Protein AF-A0A3M8U363-F1 (afdb_monomer_lite)

Organism: NCBI:txid2486417

Radius of gyration: 21.36 Å; chains: 1; bounding box: 27×41×72 Å

Sequence (67 aa):
MHGITGEREPLMPDLTGLPLDDILSGSSSALVNALHRVVDEVAAAEPAISAYDSGAQLLPTGPSDRP

Structure (mmCIF, N/CA/C/O backbone):
data_AF-A0A3M8U363-F1
#
_entry.id   AF-A0A3M8U363-F1
#
loop_
_atom_site.group_PDB
_atom_site.id
_atom_site.type_symbol
_atom_site.label_atom_id
_atom_site.label_alt_id
_atom_site.label_comp_id
_atom_site.label_asym_id
_atom_site.label_entity_id
_atom_site.label_seq_id
_atom_site.pdbx_PDB_ins_code
_atom_site.Cartn_x
_atom_site.Cartn_y
_atom_site.Cartn_z
_atom_site.occupancy
_atom_site.B_iso_or_equiv
_atom_site.auth_seq_id
_atom_site.auth_comp_id
_atom_site.auth_asym_id
_atom_site.auth_atom_id
_atom_site.pdbx_PDB_model_num
ATOM 1 N N . MET A 1 1 ? 15.850 -29.358 34.625 1.00 53.34 1 MET A N 1
ATOM 2 C CA . MET A 1 1 ? 16.173 -28.148 33.844 1.00 53.34 1 MET A CA 1
ATOM 3 C C . MET A 1 1 ? 16.322 -28.558 32.391 1.00 53.34 1 MET A C 1
ATOM 5 O O . MET A 1 1 ? 17.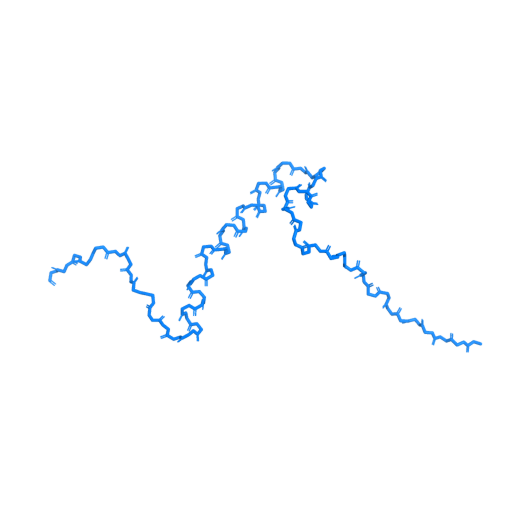275 -29.257 32.093 1.00 53.34 1 MET A O 1
ATOM 9 N N . HIS A 1 2 ? 15.376 -28.208 31.523 1.00 45.34 2 HIS A N 1
ATOM 10 C CA . HIS A 1 2 ? 15.552 -28.323 30.073 1.00 45.34 2 HIS A CA 1
ATOM 11 C C . HIS A 1 2 ? 15.112 -27.001 29.459 1.00 45.34 2 HIS A C 1
ATOM 13 O O . HIS A 1 2 ? 13.946 -26.625 29.548 1.00 45.34 2 HIS A O 1
ATOM 19 N N . GLY A 1 3 ? 16.097 -26.273 28.939 1.00 56.03 3 GLY A N 1
ATOM 20 C CA . GLY A 1 3 ? 15.891 -25.062 28.173 1.00 56.03 3 GLY A CA 1
ATOM 21 C C . GLY A 1 3 ? 15.454 -25.418 26.761 1.00 56.03 3 GLY A C 1
ATOM 22 O O . GLY A 1 3 ? 16.137 -26.165 26.070 1.00 56.03 3 GLY A O 1
ATOM 23 N N . ILE A 1 4 ? 14.332 -24.840 26.353 1.00 57.72 4 ILE A N 1
ATOM 24 C CA . ILE A 1 4 ? 14.083 -24.451 24.972 1.00 57.72 4 ILE A CA 1
ATOM 25 C C . ILE A 1 4 ? 13.561 -23.019 25.025 1.00 57.72 4 ILE A C 1
ATOM 27 O O . ILE A 1 4 ? 12.361 -22.765 25.027 1.00 57.72 4 ILE A O 1
ATOM 31 N N . THR A 1 5 ? 14.465 -22.048 25.109 1.00 58.19 5 THR A N 1
ATOM 32 C CA . THR A 1 5 ? 14.123 -20.671 24.740 1.00 58.19 5 THR A CA 1
ATOM 33 C C . THR A 1 5 ? 14.120 -20.626 23.214 1.00 58.19 5 THR A C 1
ATOM 35 O O . THR A 1 5 ? 15.000 -20.049 22.591 1.00 58.19 5 THR A O 1
ATOM 38 N N . GLY A 1 6 ? 13.181 -21.363 22.611 1.00 56.59 6 GLY A N 1
ATOM 39 C CA . GLY A 1 6 ? 12.819 -21.167 21.220 1.00 56.59 6 GLY A CA 1
ATOM 40 C C . GLY A 1 6 ? 12.223 -19.777 21.159 1.00 56.59 6 GLY A C 1
ATOM 41 O O . GLY A 1 6 ? 11.224 -19.497 21.825 1.00 56.59 6 GLY A O 1
ATOM 42 N N . GLU A 1 7 ? 12.917 -18.891 20.469 1.00 60.00 7 GLU A N 1
ATOM 43 C CA . GLU A 1 7 ? 12.466 -17.548 20.151 1.00 60.00 7 GLU A CA 1
ATOM 44 C C . GLU A 1 7 ? 11.048 -17.713 19.602 1.00 60.00 7 GLU A C 1
ATOM 46 O O . GLU A 1 7 ? 10.847 -18.403 18.605 1.00 60.00 7 GLU A O 1
ATOM 51 N N . ARG A 1 8 ? 10.034 -17.237 20.338 1.00 64.19 8 ARG A N 1
ATOM 52 C CA . ARG A 1 8 ? 8.656 -17.271 19.847 1.00 64.19 8 ARG A CA 1
ATOM 53 C C . ARG A 1 8 ? 8.662 -16.404 18.600 1.00 64.19 8 ARG A C 1
ATOM 55 O O . ARG A 1 8 ? 8.628 -15.182 18.732 1.00 64.19 8 ARG A O 1
ATOM 62 N N . GLU A 1 9 ? 8.744 -17.023 17.425 1.00 66.31 9 GLU A N 1
ATOM 63 C CA . GLU A 1 9 ? 8.452 -16.328 16.182 1.00 66.31 9 GLU A CA 1
ATOM 64 C C . GLU A 1 9 ? 7.114 -15.618 16.393 1.00 66.31 9 GLU A C 1
ATOM 66 O O . GLU A 1 9 ? 6.170 -16.235 16.913 1.00 66.31 9 GLU A O 1
ATOM 71 N N . PRO A 1 10 ? 7.031 -14.310 16.104 1.00 61.06 10 PRO A N 1
ATOM 72 C CA . PRO A 1 10 ? 5.749 -13.645 16.125 1.00 61.06 10 PRO A CA 1
ATOM 73 C C . PRO A 1 10 ? 4.871 -14.420 15.152 1.00 61.06 10 PRO A C 1
ATOM 75 O O . PRO A 1 10 ? 5.174 -14.488 13.964 1.00 61.06 10 PRO A O 1
ATOM 78 N N . LEU A 1 11 ? 3.837 -15.072 15.688 1.00 76.38 11 LEU A N 1
ATOM 79 C CA . LEU A 1 11 ? 2.847 -15.793 14.907 1.00 76.38 11 LEU A CA 1
ATOM 80 C C . LEU A 1 11 ? 2.167 -14.745 14.024 1.00 76.38 11 LEU A C 1
ATOM 82 O O . LEU A 1 11 ? 1.231 -14.080 14.467 1.00 76.38 11 LEU A O 1
ATOM 86 N N . MET A 1 12 ? 2.713 -14.511 12.830 1.00 78.88 12 MET A N 1
ATOM 87 C CA . MET A 1 12 ? 2.121 -13.576 11.891 1.00 78.88 12 MET A CA 1
ATOM 88 C C . MET A 1 12 ? 0.750 -14.149 11.537 1.00 78.88 12 MET A C 1
ATOM 90 O O . MET A 1 12 ? 0.671 -15.310 11.123 1.00 78.88 12 MET A O 1
ATOM 94 N N . PRO A 1 13 ? -0.336 -13.397 11.769 1.00 78.94 13 PRO A N 1
ATOM 95 C CA . PRO A 1 13 ? -1.654 -13.850 11.367 1.00 78.94 13 PRO A CA 1
ATOM 96 C C . PRO A 1 13 ? -1.659 -14.058 9.852 1.00 78.94 13 PRO A C 1
ATOM 98 O O . PRO A 1 13 ? -1.045 -13.281 9.120 1.00 78.94 13 PRO A O 1
ATOM 101 N N . ASP A 1 14 ? -2.337 -15.103 9.383 1.00 83.62 14 ASP A N 1
ATOM 102 C CA . ASP A 1 14 ? -2.569 -15.264 7.952 1.00 83.62 14 ASP A CA 1
ATOM 103 C C . ASP A 1 14 ? -3.539 -14.171 7.493 1.00 83.62 14 ASP A C 1
ATOM 105 O O . ASP A 1 14 ? -4.683 -14.104 7.946 1.00 83.62 14 ASP A O 1
ATOM 109 N N . LEU A 1 15 ? -3.042 -13.279 6.639 1.00 84.31 15 LEU A N 1
ATOM 110 C CA . LEU A 1 15 ? -3.797 -12.162 6.073 1.00 84.31 15 LEU A CA 1
ATOM 111 C C . LEU A 1 15 ? -4.238 -12.446 4.631 1.00 84.31 15 LEU A C 1
ATOM 113 O O . LEU A 1 15 ? -4.797 -11.571 3.968 1.00 84.31 15 LEU A O 1
ATOM 117 N N . THR A 1 16 ? -3.981 -13.654 4.123 1.00 85.94 16 THR A N 1
ATOM 118 C CA . THR A 1 16 ? -4.301 -14.031 2.747 1.00 85.94 16 THR A CA 1
ATOM 119 C C . THR A 1 16 ? -5.808 -13.936 2.507 1.00 85.94 16 THR A C 1
ATOM 121 O O . THR A 1 16 ? -6.608 -14.562 3.196 1.00 85.94 16 THR A O 1
ATOM 124 N N . GLY A 1 17 ? -6.206 -13.152 1.502 1.00 84.19 17 GLY A N 1
ATOM 125 C CA . GLY A 1 17 ? -7.609 -12.995 1.103 1.00 84.19 17 GLY A CA 1
ATOM 126 C C . GLY A 1 17 ? -8.425 -12.008 1.943 1.00 84.19 17 GLY A C 1
ATOM 127 O O . GLY A 1 17 ? -9.599 -11.805 1.635 1.00 84.19 17 GLY A O 1
ATOM 128 N N . LEU A 1 18 ? -7.831 -11.367 2.954 1.00 87.94 18 LEU A N 1
ATOM 129 C CA . LEU A 1 18 ? -8.471 -10.260 3.662 1.00 87.94 18 LEU A CA 1
ATOM 130 C C . LEU A 1 18 ? -8.288 -8.948 2.882 1.00 87.94 18 LEU A C 1
ATOM 132 O O . LEU A 1 18 ? -7.177 -8.663 2.423 1.00 87.94 18 LEU A O 1
ATOM 136 N N . PRO A 1 19 ? -9.344 -8.129 2.725 1.00 88.12 19 PRO A N 1
ATOM 137 C CA . PRO A 1 19 ? -9.208 -6.826 2.094 1.00 88.12 19 PRO A CA 1
ATOM 138 C C . PRO A 1 19 ? -8.412 -5.883 3.003 1.00 88.12 19 PRO A C 1
ATOM 140 O O . PRO A 1 19 ? -8.499 -5.943 4.231 1.00 88.12 19 PRO A O 1
ATOM 143 N N . LEU A 1 20 ? -7.636 -4.988 2.390 1.00 84.88 20 LEU A N 1
ATOM 144 C CA . LEU A 1 20 ? -6.729 -4.099 3.116 1.00 84.88 20 LEU A CA 1
ATOM 145 C C . LEU A 1 20 ? -7.469 -3.192 4.112 1.00 84.88 20 LEU A C 1
ATOM 147 O O . LEU A 1 20 ? -6.977 -2.976 5.216 1.00 84.88 20 LEU A O 1
ATOM 151 N N . ASP A 1 21 ? -8.669 -2.726 3.761 1.00 86.88 21 ASP A N 1
ATOM 152 C CA . ASP A 1 21 ? -9.530 -1.941 4.653 1.00 86.88 21 ASP A CA 1
ATOM 153 C C . ASP A 1 21 ? -9.911 -2.692 5.939 1.00 86.88 21 ASP A C 1
ATOM 155 O O . ASP A 1 21 ? -9.916 -2.094 7.016 1.00 86.88 21 ASP A O 1
ATOM 159 N N . ASP A 1 22 ? -10.167 -4.003 5.860 1.00 88.00 22 ASP A N 1
ATOM 160 C CA . ASP A 1 22 ? -10.492 -4.814 7.041 1.00 88.00 22 ASP A CA 1
ATOM 161 C C . ASP A 1 22 ? -9.257 -5.012 7.928 1.00 88.00 22 ASP A C 1
ATOM 163 O O . ASP A 1 22 ? -9.355 -4.946 9.155 1.00 88.00 22 ASP A O 1
ATOM 167 N N . ILE A 1 23 ? -8.079 -5.194 7.319 1.00 88.19 23 ILE A N 1
ATOM 168 C CA . ILE A 1 23 ? -6.796 -5.309 8.033 1.00 88.19 23 ILE A CA 1
ATOM 169 C C . ILE A 1 23 ? -6.467 -4.002 8.762 1.00 88.19 23 ILE A C 1
ATOM 171 O O . ILE A 1 23 ? -5.966 -4.017 9.887 1.00 88.19 23 ILE A O 1
ATOM 175 N N . LEU A 1 24 ? -6.749 -2.863 8.130 1.00 89.44 24 LEU A N 1
ATOM 176 C CA . LEU A 1 24 ? -6.460 -1.536 8.668 1.00 89.44 24 LEU A CA 1
ATOM 177 C C . LEU A 1 24 ? -7.607 -0.955 9.500 1.00 89.44 24 LEU A C 1
ATOM 179 O O . LEU A 1 24 ? -7.525 0.204 9.917 1.00 89.44 24 LEU A O 1
ATOM 183 N N . SER A 1 25 ? -8.651 -1.733 9.781 1.00 90.38 25 SER A N 1
ATOM 184 C CA . SER A 1 25 ? -9.799 -1.276 10.556 1.00 90.38 25 SER A CA 1
ATOM 185 C C . SER A 1 25 ? -9.369 -0.684 11.907 1.00 90.38 25 SER A C 1
ATOM 187 O O . SER A 1 25 ? -8.605 -1.280 12.666 1.00 90.38 25 SER A O 1
ATOM 189 N N . GLY A 1 26 ? -9.826 0.538 12.196 1.00 89.94 26 GLY A N 1
ATOM 190 C CA . GLY A 1 26 ? -9.441 1.294 13.396 1.00 89.94 26 GLY A CA 1
ATOM 191 C C . GLY A 1 26 ? -8.135 2.093 13.279 1.00 89.94 26 GLY A C 1
ATOM 192 O O . GLY A 1 26 ? -7.787 2.825 14.207 1.00 89.94 26 GLY A O 1
ATOM 193 N N . SER A 1 27 ? -7.431 2.011 12.149 1.00 90.62 27 SER A N 1
ATOM 194 C CA . SER A 1 27 ? -6.267 2.851 11.858 1.00 90.62 27 SER A CA 1
ATOM 195 C C . SER A 1 27 ? -6.665 4.276 11.468 1.00 90.62 27 SER A C 1
ATOM 197 O O . SER A 1 27 ? -7.787 4.554 11.048 1.00 90.62 27 SER A O 1
ATOM 199 N N . SER A 1 28 ? -5.711 5.203 11.572 1.00 94.12 28 SER A N 1
ATOM 200 C CA . SER A 1 28 ? -5.893 6.567 11.066 1.00 94.12 28 SER A CA 1
ATOM 201 C C . SER A 1 28 ? -6.125 6.566 9.554 1.00 94.12 28 SER A C 1
ATOM 203 O O . SER A 1 28 ? -5.405 5.897 8.811 1.00 94.12 28 SER A O 1
ATOM 205 N N . SER A 1 29 ? -7.055 7.399 9.087 1.00 88.88 29 SER A N 1
ATOM 206 C CA . SER A 1 29 ? -7.332 7.587 7.658 1.00 88.88 29 SER A CA 1
ATOM 207 C C . SER A 1 29 ? -6.101 8.033 6.865 1.00 88.88 29 SER A C 1
ATOM 209 O O . SER A 1 29 ? -5.947 7.665 5.704 1.00 88.88 29 SER A O 1
ATOM 211 N N . ALA A 1 30 ? -5.181 8.775 7.492 1.00 91.81 30 ALA A N 1
ATOM 212 C CA . ALA A 1 30 ? -3.923 9.163 6.860 1.00 91.81 30 ALA A CA 1
ATOM 213 C C . ALA A 1 30 ? -3.027 7.950 6.557 1.00 91.81 30 ALA A C 1
ATOM 215 O O . ALA A 1 30 ? -2.399 7.906 5.501 1.00 91.81 30 ALA A O 1
ATOM 216 N N . LEU A 1 31 ? -2.993 6.963 7.461 1.00 90.38 31 LEU A N 1
ATOM 217 C CA . LEU A 1 31 ? -2.230 5.730 7.272 1.00 90.38 31 LEU A CA 1
ATOM 218 C C . LEU A 1 31 ? -2.861 4.867 6.180 1.00 90.38 31 LEU A C 1
ATOM 220 O O . LEU A 1 31 ? -2.147 4.416 5.292 1.00 90.38 31 LEU A O 1
ATOM 224 N N . VAL A 1 32 ? -4.186 4.697 6.219 1.00 92.31 32 VAL A N 1
ATOM 225 C CA . VAL A 1 32 ? -4.940 3.947 5.203 1.00 92.31 32 VAL A CA 1
ATOM 226 C C . VAL A 1 32 ? -4.655 4.517 3.813 1.00 92.31 32 VAL A C 1
ATOM 228 O O . VAL A 1 32 ? -4.164 3.805 2.941 1.00 92.31 32 VAL A O 1
ATOM 231 N N . ASN A 1 33 ? -4.824 5.828 3.634 1.00 91.12 33 ASN A N 1
ATOM 232 C CA . ASN A 1 33 ? -4.587 6.490 2.350 1.00 91.12 33 ASN A CA 1
ATOM 233 C C . ASN A 1 33 ? -3.134 6.369 1.866 1.00 91.12 33 ASN A C 1
ATOM 235 O O . ASN A 1 33 ? -2.895 6.172 0.675 1.00 91.12 33 ASN A O 1
ATOM 239 N N . ALA A 1 34 ? -2.158 6.496 2.770 1.00 91.75 34 ALA A N 1
ATOM 240 C CA . ALA A 1 34 ? -0.752 6.328 2.415 1.00 91.75 34 ALA A CA 1
ATOM 241 C C . ALA A 1 34 ? -0.458 4.895 1.954 1.00 91.75 34 ALA A C 1
ATOM 243 O O . ALA A 1 34 ? 0.264 4.706 0.977 1.00 91.75 34 ALA A O 1
ATOM 244 N N . LEU A 1 35 ? -1.041 3.895 2.619 1.00 90.50 35 LEU A N 1
ATOM 245 C CA . LEU A 1 35 ? -0.833 2.494 2.275 1.00 90.50 35 LEU A CA 1
ATOM 246 C C . LEU A 1 35 ? -1.482 2.127 0.938 1.00 90.50 35 LEU A C 1
ATOM 248 O O . LEU A 1 35 ? -0.834 1.469 0.130 1.00 90.50 35 LEU A O 1
ATOM 252 N N . HIS A 1 36 ? -2.697 2.612 0.662 1.00 89.94 36 HIS A N 1
ATOM 253 C CA . HIS A 1 36 ? -3.332 2.441 -0.651 1.00 89.94 36 HIS A CA 1
ATOM 254 C C . HIS A 1 36 ? -2.456 2.984 -1.775 1.00 89.94 36 HIS A C 1
ATOM 256 O O . HIS A 1 36 ? -2.195 2.278 -2.743 1.00 89.94 36 HIS A O 1
ATOM 262 N N . ARG A 1 37 ? -1.914 4.195 -1.605 1.00 90.25 37 ARG A N 1
ATOM 263 C CA . ARG A 1 37 ? -1.012 4.787 -2.595 1.00 90.25 37 ARG A CA 1
ATOM 264 C C . ARG A 1 37 ? 0.219 3.915 -2.858 1.00 90.25 37 ARG A C 1
ATOM 266 O O . ARG A 1 37 ? 0.607 3.751 -4.007 1.00 90.25 37 ARG A O 1
ATOM 273 N N . VAL A 1 38 ? 0.835 3.371 -1.809 1.00 89.75 38 VAL A N 1
ATOM 274 C CA . VAL A 1 38 ? 2.010 2.497 -1.953 1.00 89.75 38 VAL A CA 1
ATOM 275 C C . VAL A 1 38 ? 1.644 1.203 -2.678 1.00 89.75 38 VAL A C 1
ATOM 277 O O . VAL A 1 38 ? 2.379 0.782 -3.565 1.00 89.75 38 VAL A O 1
ATOM 280 N N . VAL A 1 39 ? 0.510 0.587 -2.337 1.00 87.62 39 VAL A N 1
ATOM 281 C CA . VAL A 1 39 ? 0.034 -0.634 -3.005 1.00 87.62 39 VAL A CA 1
ATOM 282 C C . VAL A 1 39 ? -0.232 -0.378 -4.488 1.00 87.62 3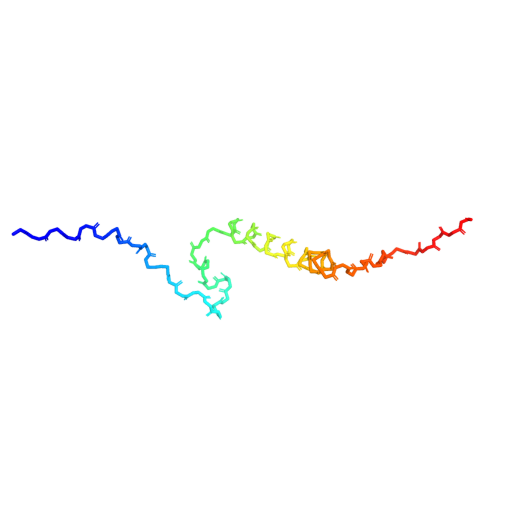9 VAL A C 1
ATOM 284 O O . VAL A 1 39 ? 0.196 -1.178 -5.316 1.00 87.62 39 VAL A O 1
ATOM 287 N N . ASP A 1 40 ? -0.857 0.748 -4.832 1.00 87.06 40 ASP A N 1
ATOM 288 C CA . ASP A 1 40 ? -1.109 1.130 -6.223 1.00 87.06 40 ASP A CA 1
ATOM 289 C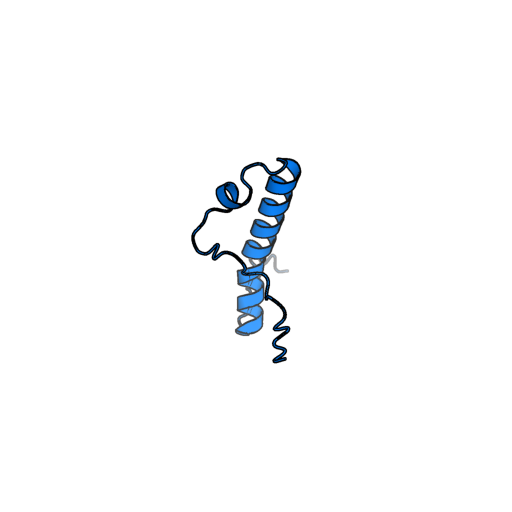 C . ASP A 1 40 ? 0.195 1.371 -6.997 1.00 8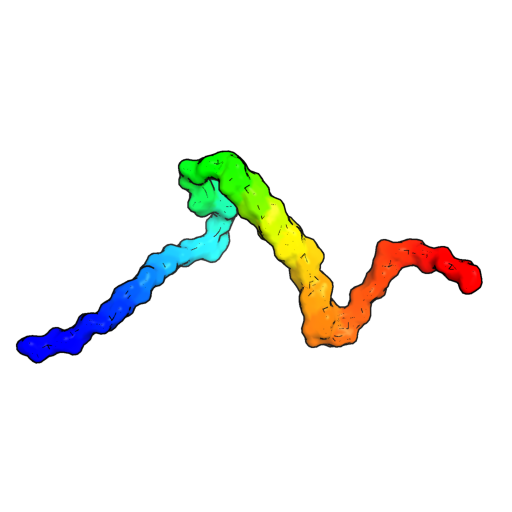7.06 40 ASP A C 1
ATOM 291 O O . ASP A 1 40 ? 0.342 0.905 -8.127 1.00 87.06 40 ASP A O 1
ATOM 295 N N . GLU A 1 41 ? 1.169 2.061 -6.393 1.00 86.69 41 GLU A N 1
ATOM 296 C CA . GLU A 1 41 ? 2.481 2.302 -7.006 1.00 86.69 41 GLU A CA 1
ATOM 297 C C . GLU A 1 41 ? 3.251 0.987 -7.235 1.00 86.69 41 GLU A C 1
ATOM 299 O O . GLU A 1 41 ? 3.853 0.805 -8.294 1.00 86.69 41 GLU A O 1
ATOM 304 N N . VAL A 1 42 ? 3.186 0.041 -6.291 1.00 83.56 42 VAL A N 1
ATOM 305 C CA . VAL A 1 42 ? 3.791 -1.293 -6.439 1.00 83.56 42 VAL A CA 1
ATOM 306 C C . VAL A 1 42 ? 3.079 -2.095 -7.527 1.00 83.56 42 VAL A C 1
ATOM 308 O O . VAL A 1 42 ? 3.736 -2.603 -8.432 1.00 83.56 42 VAL A O 1
ATOM 311 N N . ALA A 1 43 ? 1.747 -2.158 -7.506 1.00 81.12 43 ALA A N 1
ATOM 312 C CA . ALA A 1 43 ? 0.966 -2.878 -8.510 1.00 81.12 43 ALA A CA 1
ATOM 313 C C . ALA A 1 43 ? 1.167 -2.312 -9.927 1.00 81.12 43 ALA A C 1
ATOM 315 O O . ALA A 1 43 ? 1.182 -3.065 -10.900 1.00 81.12 43 ALA A O 1
ATOM 316 N N . ALA A 1 44 ? 1.367 -0.999 -10.060 1.00 80.69 44 ALA A N 1
ATOM 317 C CA . ALA A 1 44 ? 1.703 -0.363 -11.331 1.00 80.69 44 ALA A CA 1
ATOM 318 C C . ALA A 1 44 ? 3.134 -0.679 -11.805 1.00 80.69 44 ALA A C 1
ATOM 320 O O . ALA A 1 44 ? 3.397 -0.663 -13.009 1.00 80.69 44 ALA A O 1
ATOM 321 N N . ALA A 1 45 ? 4.055 -0.969 -10.882 1.00 76.88 45 ALA A N 1
ATOM 322 C CA . ALA A 1 45 ? 5.437 -1.337 -11.184 1.00 76.88 45 ALA A CA 1
ATOM 323 C C . ALA A 1 45 ? 5.612 -2.833 -11.510 1.00 76.88 45 ALA A C 1
ATOM 325 O O . ALA A 1 45 ? 6.519 -3.180 -12.269 1.00 76.88 45 ALA A O 1
ATOM 326 N N . GLU A 1 46 ? 4.740 -3.711 -11.005 1.00 73.19 46 GLU A N 1
ATOM 327 C CA . GLU A 1 46 ? 4.774 -5.168 -11.231 1.00 73.19 46 GLU A CA 1
ATOM 328 C C . GLU A 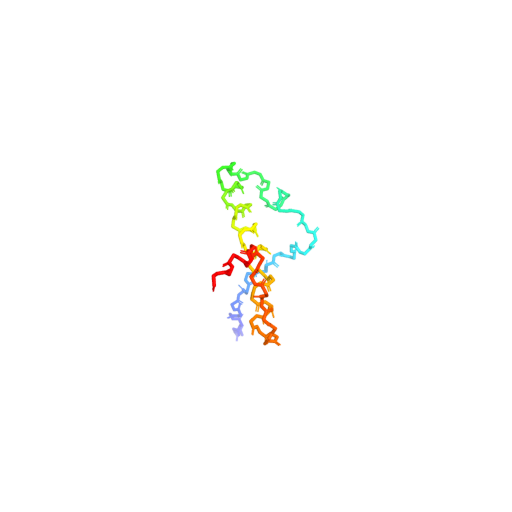1 46 ? 4.931 -5.580 -12.713 1.00 73.19 46 GLU A C 1
ATOM 330 O O . GLU A 1 46 ? 5.799 -6.404 -13.012 1.00 73.19 46 GLU A O 1
ATOM 335 N N . PRO A 1 47 ? 4.203 -4.997 -13.688 1.00 68.81 47 PRO A N 1
ATOM 336 C CA . PRO A 1 47 ? 4.380 -5.338 -15.100 1.00 68.81 47 PRO A CA 1
ATOM 337 C C . PRO A 1 47 ? 5.775 -4.990 -15.624 1.00 68.81 47 PRO A C 1
ATOM 339 O O . PRO A 1 47 ? 6.314 -5.694 -16.477 1.00 68.81 47 PRO A O 1
ATOM 342 N N . ALA A 1 48 ? 6.371 -3.909 -15.114 1.00 63.84 48 ALA A N 1
ATOM 343 C CA . ALA A 1 48 ? 7.694 -3.473 -15.531 1.00 63.84 48 ALA A CA 1
ATOM 344 C C . ALA A 1 48 ? 8.797 -4.367 -14.953 1.00 63.84 48 ALA A C 1
ATOM 346 O O . ALA A 1 48 ? 9.746 -4.717 -15.657 1.00 63.84 48 ALA A O 1
ATOM 347 N N . ILE A 1 49 ? 8.637 -4.781 -13.695 1.00 65.75 49 ILE A N 1
ATOM 348 C CA . ILE A 1 49 ? 9.524 -5.733 -13.021 1.00 65.75 49 ILE A CA 1
ATOM 349 C C . ILE A 1 49 ? 9.442 -7.098 -13.713 1.00 65.75 49 ILE A C 1
ATOM 351 O O . ILE A 1 49 ? 10.471 -7.672 -14.066 1.00 65.75 49 ILE A O 1
ATOM 355 N N . SER A 1 50 ? 8.228 -7.578 -13.993 1.00 65.31 50 SER A N 1
ATOM 356 C CA . SER A 1 50 ? 7.998 -8.846 -14.688 1.00 65.31 50 SER A CA 1
ATOM 357 C C . SER A 1 50 ? 8.587 -8.849 -16.102 1.00 65.31 50 SER A C 1
ATOM 359 O O . SER A 1 50 ? 9.212 -9.828 -16.512 1.00 65.31 50 SER A O 1
ATOM 361 N N . ALA A 1 51 ? 8.458 -7.748 -16.846 1.00 66.06 51 ALA A N 1
ATOM 362 C CA . ALA A 1 51 ? 9.043 -7.636 -18.176 1.00 66.06 51 ALA A CA 1
ATOM 363 C C . ALA A 1 51 ? 10.581 -7.603 -18.147 1.00 66.06 51 ALA A C 1
ATOM 365 O O . ALA A 1 51 ? 11.213 -8.265 -18.970 1.00 66.06 51 ALA A O 1
ATOM 366 N N . TYR A 1 52 ? 11.180 -6.905 -17.176 1.00 63.34 52 TYR A N 1
ATOM 367 C CA . TYR A 1 52 ? 12.629 -6.915 -16.966 1.00 63.34 52 TYR A CA 1
ATOM 368 C C . TYR A 1 52 ? 13.153 -8.325 -16.643 1.00 63.34 52 TYR A C 1
ATOM 370 O O . TYR A 1 52 ? 14.107 -8.772 -17.278 1.00 63.34 52 TYR A O 1
ATOM 378 N N . ASP A 1 53 ? 12.506 -9.047 -15.722 1.00 70.38 53 ASP A N 1
ATOM 379 C CA . ASP A 1 53 ? 12.895 -10.412 -15.325 1.00 70.38 53 ASP A CA 1
ATOM 380 C C . ASP A 1 53 ? 12.728 -11.428 -16.470 1.00 70.38 53 ASP A C 1
ATOM 382 O O . ASP A 1 53 ? 13.583 -12.279 -16.706 1.00 70.38 53 ASP A O 1
ATOM 386 N N . SER A 1 54 ? 11.672 -11.272 -17.271 1.00 73.31 54 SER A N 1
ATOM 387 C CA . SER A 1 54 ? 11.395 -12.134 -18.429 1.00 73.31 54 SER A CA 1
ATOM 388 C C . SER A 1 54 ? 12.269 -11.820 -19.653 1.00 73.31 54 SER A C 1
ATOM 390 O O . SER A 1 54 ? 12.170 -12.506 -20.672 1.00 73.31 54 SER A O 1
ATOM 392 N N . GLY A 1 55 ? 13.070 -10.747 -19.611 1.00 67.75 55 GLY A N 1
ATOM 393 C CA . GLY A 1 55 ? 13.778 -10.208 -20.778 1.00 67.75 55 GLY A CA 1
ATOM 394 C C . GLY A 1 55 ? 12.846 -9.665 -21.872 1.00 67.75 55 GLY A C 1
ATOM 395 O O . GLY A 1 55 ? 13.275 -9.456 -23.010 1.00 67.75 55 GLY A O 1
ATOM 396 N N . ALA A 1 56 ? 11.568 -9.448 -21.555 1.00 68.12 56 ALA A N 1
ATOM 397 C CA . ALA A 1 56 ? 10.590 -8.887 -22.470 1.00 68.12 56 ALA A CA 1
ATOM 398 C C . ALA A 1 56 ? 10.794 -7.369 -22.561 1.00 68.12 56 ALA A C 1
ATOM 400 O O . ALA A 1 56 ? 10.819 -6.666 -21.552 1.00 68.12 56 ALA A O 1
ATOM 401 N N . GLN A 1 57 ? 10.920 -6.830 -23.777 1.00 60.31 57 GLN A N 1
ATOM 402 C CA . GLN A 1 57 ? 10.921 -5.378 -23.940 1.00 60.31 57 GLN A CA 1
ATOM 403 C C . GLN A 1 57 ? 9.537 -4.827 -23.592 1.00 60.31 57 GLN A C 1
ATOM 405 O O . GLN A 1 57 ? 8.554 -5.128 -24.271 1.00 60.31 57 GLN A O 1
ATOM 410 N N . LEU A 1 58 ? 9.474 -3.972 -22.569 1.00 61.28 58 LEU A N 1
ATOM 411 C CA . LEU A 1 58 ? 8.358 -3.049 -22.391 1.00 61.28 58 LEU A CA 1
ATOM 412 C C . LEU A 1 58 ? 8.378 -2.101 -23.586 1.00 61.28 58 LEU A C 1
ATOM 414 O O . LEU A 1 58 ? 9.183 -1.170 -23.635 1.00 61.28 58 LEU A O 1
ATOM 418 N N . LEU A 1 59 ? 7.542 -2.371 -24.586 1.00 61.25 59 LEU A N 1
ATOM 419 C CA . LEU A 1 59 ? 7.364 -1.445 -25.695 1.00 61.25 59 LEU A CA 1
ATOM 420 C C . LEU A 1 59 ? 6.869 -0.116 -25.107 1.00 61.25 59 LEU A C 1
ATOM 422 O O . LEU A 1 59 ? 5.836 -0.110 -24.432 1.00 61.25 59 LEU A O 1
ATOM 426 N N . PRO A 1 60 ? 7.582 1.002 -25.325 1.00 55.62 60 PRO A N 1
ATOM 427 C CA . PRO A 1 60 ? 7.132 2.290 -24.837 1.00 55.62 60 PRO A CA 1
ATOM 428 C C . PRO A 1 60 ? 5.798 2.613 -25.509 1.00 55.62 60 PRO A C 1
ATOM 430 O O . PRO A 1 60 ? 5.728 2.819 -26.719 1.00 55.62 60 PRO A O 1
ATOM 433 N N . THR A 1 61 ? 4.723 2.668 -24.726 1.00 53.72 61 THR A N 1
ATOM 434 C CA . THR A 1 61 ? 3.431 3.205 -25.161 1.00 53.72 61 THR A CA 1
ATOM 435 C C . THR A 1 61 ? 3.511 4.730 -25.180 1.00 53.72 61 THR A C 1
ATOM 437 O O . THR A 1 61 ? 2.870 5.420 -24.395 1.00 53.72 61 THR A O 1
ATOM 440 N N . GLY A 1 62 ? 4.365 5.267 -26.044 1.00 55.50 62 GLY A N 1
ATOM 441 C CA . GLY A 1 62 ? 4.374 6.667 -26.444 1.00 55.50 62 GLY A CA 1
ATOM 442 C C . GLY A 1 62 ? 4.235 6.709 -27.962 1.00 55.50 62 GLY A C 1
ATOM 443 O O . GLY A 1 62 ? 4.808 5.842 -28.626 1.00 55.50 62 GLY A O 1
ATOM 444 N N . PRO A 1 63 ? 3.465 7.647 -28.541 1.00 49.16 63 PRO A N 1
ATOM 445 C CA . PRO A 1 63 ? 3.408 7.761 -29.989 1.00 49.16 63 PRO A CA 1
ATOM 446 C C . PRO A 1 63 ? 4.834 7.984 -30.498 1.00 49.16 63 PRO A C 1
ATOM 448 O O . PRO A 1 63 ? 5.491 8.947 -30.104 1.00 49.16 63 PRO A O 1
ATOM 451 N N . SER A 1 64 ? 5.325 7.056 -31.325 1.00 52.88 64 SER A N 1
ATOM 452 C CA . SER A 1 64 ? 6.558 7.226 -32.090 1.00 52.88 64 SER A CA 1
ATOM 453 C C . SER A 1 64 ? 6.378 8.399 -33.046 1.00 52.88 64 SER A C 1
ATOM 455 O O . SER A 1 64 ? 6.026 8.214 -34.209 1.00 52.88 64 SER A O 1
ATOM 457 N N . ASP A 1 65 ? 6.602 9.609 -32.549 1.00 59.22 65 ASP A N 1
ATOM 458 C CA . ASP A 1 65 ? 6.877 10.756 -33.395 1.00 59.22 65 ASP A CA 1
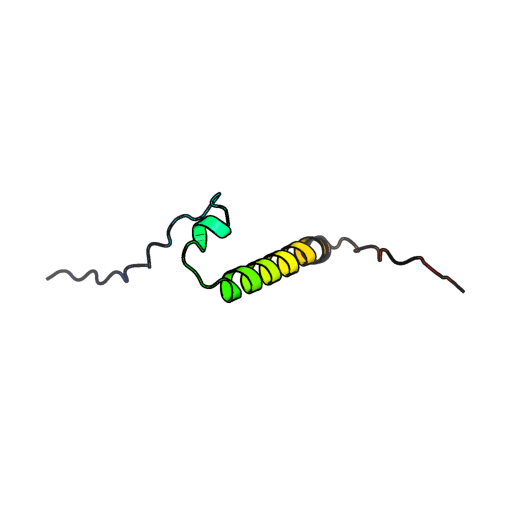ATOM 459 C C . ASP A 1 65 ? 8.324 10.612 -33.872 1.00 59.22 65 ASP A C 1
ATOM 461 O O . ASP A 1 65 ? 9.286 10.717 -33.107 1.00 59.22 65 ASP A O 1
ATOM 465 N N . ARG A 1 66 ? 8.452 10.200 -35.131 1.00 46.78 66 ARG A N 1
ATOM 466 C CA . ARG A 1 66 ? 9.712 9.957 -35.823 1.00 46.78 66 ARG A CA 1
ATOM 467 C C . ARG A 1 66 ? 9.945 11.108 -36.800 1.00 46.78 66 ARG A C 1
ATOM 469 O O . ARG A 1 66 ? 9.175 11.209 -37.755 1.00 46.78 66 ARG A O 1
ATOM 476 N N . PRO A 1 67 ? 11.007 11.906 -36.638 1.00 54.41 67 PRO A N 1
ATOM 477 C CA . PRO A 1 67 ? 11.708 12.505 -37.766 1.00 54.41 67 PRO A CA 1
ATOM 478 C C . PRO A 1 67 ? 12.742 11.533 -38.361 1.00 54.41 67 PRO A C 1
ATOM 480 O O . PRO A 1 67 ? 13.401 10.788 -37.596 1.00 54.41 67 PRO A O 1
#

Foldseek 3Di:
DDDDPPPPDPPPDPCPPPDPCVVCPPPDPVVSVVVVVVVVVVVVCVVVVVCVVVVHDPDPPDPPPDD

InterPro domains:
  IPR026334 FxSxx-COOH family [PF27839] (12-54)
  IPR026334 FxSxx-COOH family [TIGR04268] (13-54)

pLDDT: mean 74.27, std 14.44, range [45.34, 94.12]

Secondary structure (DSSP, 8-state):
---------------TT--HHHHTTTS-HHHHHHHHHHHHHHHHHHHHHHHHHTT------S-----